Protein AF-A0AAN9WQI8-F1 (afdb_monomer_lite)

Secondary structure (DSSP, 8-state):
-HHHHHHHHHHHHHHHS--------------PPPP------PPPPPPPPPPPPP--PPPPPPPEEEEEEETEEEEEE-TT-SS-EEEEEEEEPTT--

Organism: NCBI:txid2509291

Structure (mmCIF, N/CA/C/O backbone):
data_AF-A0AAN9WQI8-F1
#
_entry.id   AF-A0AAN9WQI8-F1
#
loop_
_atom_site.group_PDB
_atom_site.id
_atom_site.type_symbol
_atom_site.label_atom_id
_atom_site.label_alt_id
_atom_site.label_comp_id
_atom_site.label_asym_id
_atom_site.label_entity_id
_atom_site.label_seq_id
_atom_site.pdbx_PDB_ins_code
_atom_site.Cartn_x
_atom_site.Cartn_y
_atom_site.Cartn_z
_atom_site.occupancy
_atom_site.B_iso_or_equiv
_atom_site.auth_seq_id
_atom_site.auth_comp_id
_atom_site.auth_asym_id
_atom_site.auth_atom_id
_atom_site.pdbx_PDB_model_num
ATOM 1 N N . MET A 1 1 ? 60.403 -36.005 -30.790 1.00 55.38 1 MET A N 1
ATOM 2 C CA . MET A 1 1 ? 59.745 -34.675 -30.731 1.00 55.38 1 MET A CA 1
ATOM 3 C C . MET A 1 1 ? 60.563 -33.587 -31.431 1.00 55.38 1 MET A C 1
ATOM 5 O O . MET A 1 1 ? 60.030 -32.934 -32.310 1.00 55.38 1 MET A O 1
ATOM 9 N N . LYS A 1 2 ? 61.864 -33.442 -31.136 1.00 60.44 2 LYS A N 1
ATOM 10 C CA . LYS A 1 2 ? 62.750 -32.406 -31.716 1.00 60.44 2 LYS A CA 1
ATOM 11 C C . LYS A 1 2 ? 62.878 -32.461 -33.253 1.00 60.44 2 LYS A C 1
ATOM 13 O O . LYS A 1 2 ? 62.816 -31.433 -33.912 1.00 60.44 2 LYS A O 1
ATOM 18 N N . ALA A 1 3 ? 62.981 -33.667 -33.819 1.00 64.62 3 ALA A N 1
ATOM 19 C CA . ALA A 1 3 ? 63.102 -33.875 -35.266 1.00 64.62 3 ALA A CA 1
ATOM 20 C C . ALA A 1 3 ? 61.833 -33.487 -36.048 1.00 64.62 3 ALA A C 1
ATOM 22 O O . ALA A 1 3 ? 61.924 -32.932 -37.134 1.00 64.62 3 ALA A O 1
ATOM 23 N N . VAL A 1 4 ? 60.648 -33.719 -35.472 1.00 76.00 4 VAL A N 1
ATOM 24 C CA . VAL A 1 4 ? 59.360 -33.393 -36.110 1.00 76.00 4 VAL A CA 1
ATOM 25 C C . VAL A 1 4 ? 59.181 -31.878 -36.227 1.00 76.00 4 VAL A C 1
ATOM 27 O O . VAL A 1 4 ? 58.742 -31.384 -37.259 1.00 76.00 4 VAL A O 1
ATOM 30 N N . VAL A 1 5 ? 59.599 -31.134 -35.199 1.00 77.38 5 VAL A N 1
ATOM 31 C CA . VAL A 1 5 ? 59.564 -29.664 -35.196 1.00 77.38 5 VAL A CA 1
ATOM 32 C C . VAL A 1 5 ? 60.533 -29.082 -36.230 1.00 77.38 5 VAL A C 1
ATOM 34 O O . VAL A 1 5 ? 60.175 -28.148 -36.940 1.00 77.38 5 VAL A O 1
ATOM 37 N N . ALA A 1 6 ? 61.729 -29.661 -36.373 1.00 77.31 6 ALA A N 1
ATOM 38 C CA . ALA A 1 6 ? 62.703 -29.218 -37.371 1.00 77.31 6 ALA A CA 1
ATOM 39 C C . ALA A 1 6 ? 62.196 -29.420 -38.810 1.00 77.31 6 ALA A C 1
ATOM 41 O O . ALA A 1 6 ? 62.315 -28.518 -39.635 1.00 77.31 6 ALA A O 1
ATOM 42 N N . VAL A 1 7 ? 61.573 -30.567 -39.098 1.00 79.88 7 VAL A N 1
ATOM 43 C CA . VAL A 1 7 ? 61.003 -30.858 -40.426 1.00 79.88 7 VAL A CA 1
ATOM 44 C C . VAL A 1 7 ? 59.860 -29.896 -40.767 1.00 79.88 7 VAL A C 1
ATOM 46 O O . VAL A 1 7 ? 59.810 -29.377 -41.880 1.00 79.88 7 VAL A O 1
ATOM 49 N N . LEU A 1 8 ? 58.986 -29.598 -39.802 1.00 77.12 8 LEU A N 1
ATOM 50 C CA . LEU A 1 8 ? 57.890 -28.638 -39.978 1.00 77.12 8 LEU A CA 1
ATOM 51 C C . LEU A 1 8 ? 58.390 -27.213 -40.251 1.00 77.12 8 LEU A C 1
ATOM 53 O O . LEU A 1 8 ?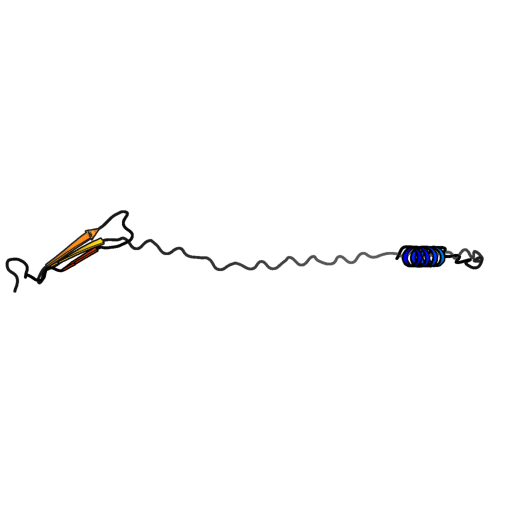 57.853 -26.535 -41.125 1.00 77.12 8 LEU A O 1
ATOM 57 N N . LEU A 1 9 ? 59.436 -26.769 -39.550 1.00 72.62 9 LEU A N 1
ATOM 58 C CA . LEU A 1 9 ? 60.007 -25.434 -39.747 1.00 72.62 9 LEU A CA 1
ATOM 59 C C . LEU A 1 9 ? 60.713 -25.295 -41.100 1.00 72.62 9 LEU A C 1
ATOM 61 O O . LEU A 1 9 ? 60.571 -24.265 -41.757 1.00 72.62 9 LEU A O 1
ATOM 65 N N . VAL A 1 10 ? 61.423 -26.334 -41.550 1.00 74.25 10 VAL A N 1
ATOM 66 C CA . VAL A 1 10 ? 62.066 -26.341 -42.874 1.00 74.25 10 VAL A CA 1
ATOM 67 C C . VAL A 1 10 ? 61.019 -26.330 -43.991 1.00 74.25 10 VAL A C 1
ATOM 69 O O . VAL A 1 10 ? 61.145 -25.550 -44.932 1.00 74.25 10 VAL A O 1
ATOM 72 N N . ALA A 1 11 ? 59.949 -27.122 -43.870 1.00 67.19 11 ALA A N 1
ATOM 73 C CA . ALA A 1 11 ? 58.863 -27.131 -44.851 1.00 67.19 11 ALA A CA 1
ATOM 74 C C . ALA A 1 11 ? 58.160 -25.764 -44.953 1.00 67.19 11 ALA A C 1
ATOM 76 O O . ALA A 1 11 ? 57.878 -25.288 -46.053 1.00 67.19 11 ALA A O 1
ATOM 77 N N . LEU A 1 12 ? 57.939 -25.101 -43.814 1.00 70.75 12 LEU A N 1
ATOM 78 C CA . LEU A 1 12 ? 57.331 -23.772 -43.768 1.00 70.75 12 LEU A CA 1
ATOM 79 C C . LEU A 1 12 ? 58.243 -22.688 -44.368 1.00 70.75 12 LEU A C 1
ATOM 81 O O . LEU A 1 12 ? 57.758 -21.767 -45.022 1.00 70.75 12 LEU A O 1
ATOM 85 N N . ALA A 1 13 ? 59.561 -22.801 -44.189 1.00 64.69 13 ALA A N 1
ATOM 86 C CA . ALA A 1 13 ? 60.523 -21.879 -44.790 1.00 64.69 13 ALA A CA 1
ATOM 87 C C . ALA A 1 13 ? 60.585 -22.020 -46.320 1.00 64.69 13 ALA A C 1
ATOM 89 O O . ALA A 1 13 ? 60.615 -21.012 -47.024 1.00 64.69 13 ALA A O 1
ATOM 90 N N . VAL A 1 14 ? 60.535 -23.252 -46.840 1.00 64.62 14 VAL A N 1
ATOM 91 C CA . VAL A 1 14 ? 60.516 -23.513 -48.291 1.00 64.62 14 VAL A CA 1
ATOM 92 C C . VAL A 1 14 ? 59.217 -23.013 -48.929 1.00 64.62 14 VAL A C 1
ATOM 94 O O . VAL A 1 14 ? 59.258 -22.440 -50.013 1.00 64.62 14 VAL A O 1
ATOM 97 N N . ALA A 1 15 ? 58.078 -23.150 -48.245 1.00 59.66 15 ALA A N 1
ATOM 98 C CA . ALA A 1 15 ? 56.798 -22.625 -48.725 1.00 59.66 15 ALA A CA 1
ATOM 99 C C . ALA A 1 15 ? 56.753 -21.083 -48.770 1.00 59.66 15 ALA A C 1
ATOM 101 O O . ALA A 1 15 ? 56.104 -20.515 -49.644 1.00 59.66 15 ALA A O 1
ATOM 102 N N . ASN A 1 16 ? 57.454 -20.407 -47.849 1.00 59.06 16 ASN A N 1
ATOM 103 C CA . ASN A 1 16 ? 57.514 -18.942 -47.774 1.00 59.06 16 ASN A CA 1
ATOM 104 C C . ASN A 1 16 ? 58.589 -18.312 -48.670 1.00 59.06 16 ASN A C 1
ATOM 106 O O . ASN A 1 16 ? 58.535 -17.109 -48.927 1.00 59.06 16 ASN A O 1
ATOM 110 N N . ALA A 1 17 ? 59.552 -19.090 -49.168 1.00 58.78 17 ALA A N 1
ATOM 111 C CA . ALA A 1 17 ? 60.552 -18.639 -50.134 1.00 58.78 17 ALA A CA 1
ATOM 112 C C . ALA A 1 17 ? 59.945 -18.583 -51.546 1.00 58.78 17 ALA A C 1
ATOM 114 O O . ALA A 1 17 ? 60.432 -19.228 -52.475 1.00 58.78 17 ALA A O 1
ATOM 115 N N . GLY A 1 18 ? 58.846 -17.833 -51.678 1.00 58.19 18 GLY A N 1
ATOM 116 C CA . GLY A 1 18 ? 58.102 -17.608 -52.906 1.00 58.19 18 GLY A CA 1
ATOM 117 C C . GLY A 1 18 ? 58.997 -17.055 -54.009 1.00 58.19 18 GLY A C 1
ATOM 118 O O . GLY A 1 18 ? 59.099 -15.849 -54.209 1.00 58.19 18 GLY A O 1
ATOM 119 N N . LEU A 1 19 ? 59.616 -17.955 -54.763 1.00 53.59 19 LEU A N 1
ATOM 120 C CA . LEU A 1 19 ? 60.215 -17.675 -56.056 1.00 53.59 19 LEU A CA 1
ATOM 121 C C . LEU A 1 19 ? 59.087 -17.618 -57.087 1.00 53.59 19 LEU A C 1
ATOM 123 O O . LEU A 1 19 ? 58.927 -18.507 -57.919 1.00 53.59 19 LEU A O 1
ATOM 127 N N . ILE A 1 20 ? 58.283 -16.556 -57.022 1.00 49.25 20 ILE A N 1
ATOM 128 C CA . ILE A 1 20 ? 57.466 -16.156 -58.165 1.00 49.25 20 ILE A CA 1
ATOM 129 C C . ILE A 1 20 ? 58.383 -15.336 -59.073 1.00 49.25 20 ILE A C 1
ATOM 131 O O . ILE A 1 20 ? 58.494 -14.119 -58.945 1.00 49.25 20 ILE A O 1
ATOM 135 N N . ALA A 1 21 ? 59.076 -16.018 -59.984 1.00 49.91 21 ALA 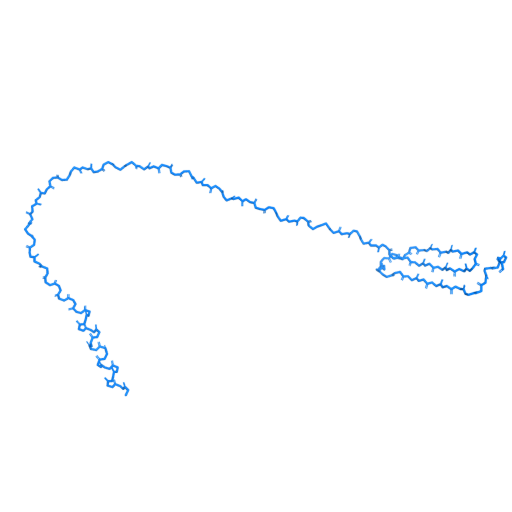A N 1
ATOM 136 C CA . ALA A 1 21 ? 59.668 -15.368 -61.145 1.00 49.91 21 ALA A CA 1
ATOM 137 C C . ALA A 1 21 ? 58.519 -14.945 -62.074 1.00 49.91 21 ALA A C 1
ATOM 139 O O . ALA A 1 21 ? 58.015 -15.738 -62.868 1.00 49.91 21 ALA A O 1
ATOM 140 N N . GLY A 1 22 ? 58.039 -13.712 -61.908 1.00 50.25 22 GLY A N 1
ATOM 141 C CA . GLY A 1 22 ? 57.044 -13.129 -62.804 1.00 50.25 22 GLY A CA 1
ATOM 142 C C . GLY A 1 22 ? 57.645 -12.866 -64.193 1.00 50.25 22 GLY A C 1
ATOM 143 O O . GLY A 1 22 ? 58.807 -12.462 -64.279 1.00 50.25 22 GLY A O 1
ATOM 144 N N . PRO A 1 23 ? 56.893 -13.083 -65.288 1.00 53.06 23 PRO A N 1
ATOM 145 C CA . PRO A 1 23 ? 57.373 -12.792 -66.633 1.00 53.06 23 PRO A CA 1
ATOM 146 C C . PRO A 1 23 ? 57.595 -11.285 -66.810 1.00 53.06 23 PRO A C 1
ATOM 148 O O . PRO A 1 23 ? 56.829 -10.462 -66.310 1.00 53.06 23 PRO A O 1
ATOM 151 N N . VAL A 1 24 ? 58.653 -10.933 -67.543 1.00 47.50 24 VAL A N 1
ATOM 152 C CA . VAL A 1 24 ? 58.987 -9.556 -67.927 1.00 47.50 24 VAL A CA 1
ATOM 153 C C . VAL A 1 24 ? 57.802 -8.949 -68.683 1.00 47.50 24 VAL A C 1
ATOM 155 O O . VAL A 1 24 ? 57.522 -9.328 -69.818 1.00 47.50 24 VAL A O 1
ATOM 158 N N . ALA A 1 25 ? 57.093 -8.016 -68.048 1.00 45.81 25 ALA A N 1
ATOM 159 C CA . ALA A 1 25 ? 55.994 -7.292 -68.668 1.00 45.81 25 ALA A CA 1
ATOM 160 C C . ALA A 1 25 ? 56.548 -6.178 -69.567 1.00 45.81 25 ALA A C 1
ATOM 162 O O . ALA A 1 25 ? 57.211 -5.246 -69.108 1.00 45.81 25 ALA A O 1
ATOM 163 N N . THR A 1 26 ? 56.271 -6.282 -70.863 1.00 46.69 26 THR A N 1
ATOM 164 C CA . THR A 1 26 ? 56.505 -5.235 -71.860 1.00 46.69 26 THR A CA 1
ATOM 165 C C . THR A 1 26 ? 55.685 -3.997 -71.484 1.00 46.69 26 THR A C 1
ATOM 167 O O . THR A 1 26 ? 54.466 -4.078 -71.341 1.00 46.69 26 THR A O 1
ATOM 170 N N . GLN A 1 27 ? 56.338 -2.849 -71.295 1.00 43.62 27 GLN A N 1
ATOM 171 C CA . GLN A 1 27 ? 55.652 -1.601 -70.960 1.00 43.62 27 GLN A CA 1
ATOM 172 C C . GLN A 1 27 ? 54.968 -1.021 -72.205 1.00 43.62 27 GLN A C 1
ATOM 174 O O . GLN A 1 27 ? 55.633 -0.530 -73.113 1.00 43.62 27 GLN A O 1
ATOM 179 N N . TYR A 1 28 ? 53.637 -1.052 -72.231 1.00 45.62 28 TYR A N 1
ATOM 180 C CA . TYR A 1 28 ? 52.827 -0.197 -73.097 1.00 45.62 28 TYR A CA 1
ATOM 181 C C . TYR A 1 28 ? 52.287 0.963 -72.261 1.00 45.62 28 TYR A C 1
ATOM 183 O O . TYR A 1 28 ? 51.545 0.752 -71.301 1.00 45.62 28 TYR A O 1
ATOM 191 N N . THR A 1 29 ? 52.645 2.194 -72.620 1.00 50.03 29 THR A N 1
ATOM 192 C CA . THR A 1 29 ? 52.101 3.396 -71.981 1.00 50.03 29 THR A CA 1
ATOM 193 C C . THR A 1 29 ? 50.702 3.661 -72.535 1.00 50.03 29 THR A C 1
ATOM 195 O O . THR A 1 29 ? 50.547 4.270 -73.592 1.00 50.03 29 THR A O 1
ATOM 198 N N . ALA A 1 30 ? 49.667 3.183 -71.845 1.00 58.06 30 ALA A N 1
ATOM 199 C CA . ALA A 1 30 ? 48.291 3.578 -72.125 1.00 58.06 30 ALA A CA 1
ATOM 200 C C . ALA A 1 30 ? 48.013 4.945 -71.478 1.00 58.06 30 ALA A C 1
ATOM 202 O O . ALA A 1 30 ? 48.204 5.118 -70.274 1.00 58.06 30 ALA A O 1
ATOM 203 N N . LEU A 1 31 ? 47.553 5.919 -72.269 1.00 50.03 31 LEU A N 1
ATOM 204 C CA . LEU A 1 31 ? 46.998 7.167 -71.745 1.00 50.03 31 LEU A CA 1
ATOM 205 C C . LEU A 1 31 ? 45.681 6.853 -71.024 1.00 50.03 31 LEU A C 1
ATOM 207 O O . LEU A 1 31 ? 44.659 6.594 -71.655 1.00 50.03 31 LEU A O 1
ATOM 211 N N . VAL A 1 32 ? 45.721 6.854 -69.693 1.00 60.75 32 VAL A N 1
ATOM 212 C CA . VAL A 1 32 ? 44.539 6.708 -68.838 1.00 60.75 32 VAL A CA 1
ATOM 213 C C . VAL A 1 32 ? 43.920 8.089 -68.630 1.00 60.75 32 VAL A C 1
ATOM 215 O O . VAL A 1 32 ? 44.563 8.992 -68.097 1.00 60.75 32 VAL A O 1
ATOM 218 N N . ALA A 1 33 ? 42.670 8.257 -69.062 1.00 62.69 33 ALA A N 1
ATOM 219 C CA . ALA A 1 33 ? 41.881 9.441 -68.742 1.00 62.69 33 ALA A CA 1
ATOM 220 C C . ALA A 1 33 ? 41.558 9.470 -67.232 1.00 62.69 33 ALA A C 1
ATOM 222 O O . ALA A 1 33 ? 41.328 8.407 -66.647 1.00 62.69 33 ALA A O 1
ATOM 223 N N . PRO A 1 34 ? 41.506 10.647 -66.580 1.00 60.84 34 PRO A N 1
ATOM 224 C CA . PRO A 1 34 ? 41.185 10.726 -65.160 1.00 60.84 34 PRO A CA 1
ATOM 225 C C . PRO A 1 34 ? 39.753 10.243 -64.910 1.00 60.84 34 PRO A C 1
ATOM 227 O O . PRO A 1 34 ? 38.807 10.740 -65.522 1.00 60.84 34 PRO A O 1
ATOM 230 N N . ALA A 1 35 ? 39.581 9.294 -63.992 1.00 64.69 35 ALA A N 1
ATOM 231 C CA . ALA A 1 35 ? 38.260 8.918 -63.508 1.00 64.69 35 ALA A CA 1
ATOM 232 C C . ALA A 1 35 ? 37.687 10.071 -62.669 1.00 64.69 35 ALA A C 1
ATOM 234 O O . ALA A 1 35 ? 38.291 10.485 -61.678 1.00 64.69 35 ALA A O 1
ATOM 235 N N . ILE A 1 36 ? 36.525 10.598 -63.062 1.00 65.62 36 ILE A N 1
ATOM 236 C CA . ILE A 1 36 ? 35.787 11.562 -62.244 1.00 65.62 36 ILE A CA 1
ATOM 237 C C . ILE A 1 36 ? 34.957 10.782 -61.227 1.00 65.62 36 ILE A C 1
ATOM 239 O O . ILE A 1 36 ? 33.974 10.128 -61.572 1.00 65.62 36 ILE A O 1
ATOM 243 N N . SER A 1 37 ? 35.375 10.850 -59.967 1.00 59.28 37 SER A N 1
ATOM 244 C CA . SER A 1 37 ? 34.681 10.237 -58.837 1.00 59.28 37 SER A CA 1
ATOM 245 C C . SER A 1 37 ? 33.610 11.188 -58.305 1.00 59.28 37 SER A C 1
ATOM 247 O O . SER A 1 37 ? 33.931 12.274 -57.826 1.00 59.28 37 SER A O 1
ATOM 249 N N . TYR A 1 38 ? 32.340 10.782 -58.350 1.00 59.06 38 TYR A N 1
ATOM 250 C CA . TYR A 1 38 ? 31.257 11.485 -57.661 1.00 59.06 38 TYR A CA 1
ATOM 251 C C . TYR A 1 38 ? 31.010 10.818 -56.304 1.00 59.06 38 TYR A C 1
ATOM 253 O O . TYR A 1 38 ? 30.688 9.632 -56.240 1.00 59.06 38 TYR A O 1
ATOM 261 N N . ALA A 1 39 ? 31.184 11.561 -55.211 1.00 64.06 39 ALA A N 1
ATOM 262 C CA . ALA A 1 39 ? 30.865 11.078 -53.872 1.00 64.06 39 ALA A CA 1
ATOM 263 C C . ALA A 1 39 ? 29.357 11.237 -53.623 1.00 64.06 39 ALA A C 1
ATOM 265 O O . ALA A 1 39 ? 28.851 12.354 -53.531 1.00 64.06 39 ALA A O 1
ATOM 266 N N . ALA A 1 40 ? 28.631 10.124 -53.517 1.00 67.88 40 ALA A N 1
ATOM 267 C CA . ALA A 1 40 ? 27.235 10.143 -53.098 1.00 67.88 40 ALA A CA 1
ATOM 268 C C . ALA A 1 40 ? 27.156 10.384 -51.581 1.00 67.88 40 ALA A C 1
ATOM 270 O O . ALA A 1 40 ? 27.722 9.628 -50.791 1.00 67.88 40 ALA A O 1
ATOM 271 N N . HIS A 1 41 ? 26.454 11.441 -51.170 1.00 58.38 41 HIS A N 1
ATOM 272 C CA . HIS A 1 41 ? 26.222 11.738 -49.760 1.00 58.38 41 HIS A CA 1
ATOM 273 C C . HIS A 1 41 ? 25.153 10.788 -49.203 1.00 58.38 41 HIS A C 1
ATOM 275 O O . HIS A 1 41 ? 23.963 10.957 -49.467 1.00 58.38 41 HIS A O 1
ATOM 281 N N . VAL A 1 42 ? 25.571 9.778 -48.437 1.00 71.38 42 VAL A N 1
ATOM 282 C CA . VAL A 1 42 ? 24.650 8.872 -47.739 1.00 71.38 42 VAL A CA 1
ATOM 283 C C . VAL A 1 42 ? 24.186 9.554 -46.446 1.00 71.38 42 VAL A C 1
ATOM 285 O O . VAL A 1 42 ? 25.027 9.862 -45.599 1.00 71.38 42 VAL A O 1
ATOM 288 N N . PRO A 1 43 ? 22.881 9.824 -46.261 1.00 67.62 43 PRO A N 1
ATOM 289 C CA . PRO A 1 43 ? 22.391 10.418 -45.025 1.00 67.62 43 PRO A CA 1
ATOM 290 C C . PRO A 1 43 ? 22.583 9.444 -43.856 1.00 67.62 43 PRO A C 1
ATOM 292 O O . PRO A 1 43 ? 22.177 8.284 -43.917 1.00 67.62 43 PRO A O 1
ATOM 295 N N . ALA A 1 44 ? 23.206 9.929 -42.782 1.00 74.00 44 ALA A N 1
ATOM 296 C CA . ALA A 1 44 ? 23.368 9.171 -41.551 1.00 74.00 44 ALA A CA 1
ATOM 297 C C . ALA A 1 44 ? 22.000 8.978 -40.876 1.00 74.00 44 ALA A C 1
ATOM 299 O O . ALA A 1 44 ? 21.305 9.947 -40.569 1.00 74.00 44 ALA A O 1
ATOM 300 N N . VAL A 1 45 ? 21.615 7.723 -40.642 1.00 75.81 45 VAL A N 1
ATOM 301 C CA . VAL A 1 45 ? 20.407 7.383 -39.882 1.00 75.81 45 VAL A CA 1
ATOM 302 C C . VAL A 1 45 ? 20.748 7.436 -38.397 1.00 75.81 45 VAL A C 1
ATOM 304 O O . VAL A 1 45 ? 21.643 6.729 -37.934 1.00 75.81 45 VAL A O 1
ATOM 307 N N . ALA A 1 46 ? 20.050 8.292 -37.652 1.00 79.00 46 ALA A N 1
ATOM 308 C CA . ALA A 1 46 ? 20.224 8.389 -36.210 1.00 79.00 46 ALA A CA 1
ATOM 309 C C . ALA A 1 46 ? 19.661 7.136 -35.508 1.00 79.00 46 ALA A C 1
ATOM 311 O O . ALA A 1 46 ? 18.611 6.626 -35.913 1.00 79.00 46 ALA A O 1
ATOM 312 N N . PRO A 1 47 ? 20.324 6.633 -34.452 1.00 76.44 47 PRO A N 1
ATOM 313 C CA . PRO A 1 47 ? 19.828 5.495 -33.694 1.00 76.44 47 PRO A CA 1
ATOM 314 C C . PRO A 1 47 ? 18.521 5.843 -32.969 1.00 76.44 47 PRO A C 1
ATOM 316 O O . PRO A 1 47 ? 18.384 6.906 -32.363 1.00 76.44 47 PRO A O 1
ATOM 319 N N . VAL A 1 48 ? 17.561 4.919 -33.020 1.00 78.56 48 VAL A N 1
ATOM 320 C CA . VAL A 1 48 ? 16.279 5.027 -32.314 1.00 78.56 48 VAL A CA 1
ATOM 321 C C . VAL A 1 48 ? 16.519 4.844 -30.815 1.00 78.56 48 VAL A C 1
ATOM 323 O O . VAL A 1 48 ? 16.997 3.796 -30.380 1.00 78.56 48 VAL A O 1
ATOM 326 N N . ALA A 1 49 ? 16.185 5.862 -30.023 1.00 78.31 49 ALA A N 1
ATOM 327 C CA . ALA A 1 49 ? 16.247 5.790 -28.569 1.00 78.31 49 ALA A CA 1
ATOM 328 C C . ALA A 1 49 ? 15.021 5.045 -28.020 1.00 78.31 49 ALA A C 1
ATOM 330 O O . ALA A 1 49 ? 13.882 5.430 -28.284 1.00 78.31 49 ALA A O 1
ATOM 331 N N . TYR A 1 50 ? 15.256 3.997 -27.231 1.00 77.50 50 TYR A N 1
ATOM 332 C CA . TYR A 1 50 ? 14.211 3.308 -26.475 1.00 77.50 50 TYR A CA 1
ATOM 333 C C . TYR A 1 50 ? 14.148 3.872 -25.055 1.00 77.50 50 TYR A C 1
ATOM 335 O O . TYR A 1 50 ? 15.156 3.908 -24.349 1.00 77.50 50 TYR A O 1
ATOM 343 N N . ALA A 1 51 ? 12.962 4.310 -24.632 1.00 81.69 51 ALA A N 1
ATOM 344 C CA . ALA A 1 51 ? 12.722 4.714 -23.253 1.00 81.69 51 ALA A CA 1
ATOM 345 C C . ALA A 1 51 ? 12.566 3.471 -22.364 1.00 81.69 51 ALA A C 1
ATOM 347 O O . ALA A 1 51 ? 11.780 2.574 -22.672 1.00 81.69 51 ALA A O 1
ATOM 348 N N . ALA A 1 52 ? 13.311 3.421 -21.259 1.00 81.69 52 ALA A N 1
ATOM 349 C CA . ALA A 1 52 ? 13.128 2.395 -20.240 1.00 81.69 52 ALA A CA 1
ATOM 350 C C . ALA A 1 52 ? 11.846 2.670 -19.425 1.00 81.69 52 ALA A C 1
ATOM 352 O O . ALA A 1 52 ? 11.502 3.838 -19.214 1.00 81.69 52 ALA A O 1
ATOM 353 N N . PRO A 1 53 ? 11.147 1.629 -18.935 1.00 79.12 53 PRO A N 1
ATOM 354 C CA . PRO A 1 53 ? 10.005 1.809 -18.047 1.00 79.12 53 PRO A CA 1
ATOM 355 C C . PRO A 1 53 ? 10.397 2.593 -16.790 1.00 79.12 53 PRO A C 1
ATOM 357 O O . PRO A 1 53 ? 11.371 2.259 -16.114 1.00 79.12 53 PRO A O 1
ATOM 360 N N . ALA A 1 54 ? 9.627 3.631 -16.466 1.00 80.75 54 ALA A N 1
ATOM 361 C CA . ALA A 1 54 ? 9.825 4.400 -15.246 1.00 80.75 54 ALA A CA 1
ATOM 362 C C . ALA A 1 54 ? 9.402 3.567 -14.027 1.00 80.75 54 ALA A C 1
ATOM 364 O O . ALA A 1 54 ? 8.261 3.111 -13.939 1.00 80.75 54 ALA A O 1
ATOM 365 N N . VAL A 1 55 ? 10.315 3.386 -13.072 1.00 79.62 55 VAL A N 1
ATOM 366 C CA . VAL A 1 55 ? 10.004 2.768 -11.779 1.00 79.62 55 VAL A CA 1
ATOM 367 C C . VAL A 1 55 ? 9.447 3.851 -10.859 1.00 79.62 55 VAL A C 1
ATOM 369 O O . VAL A 1 55 ? 10.164 4.768 -10.465 1.00 79.62 55 VAL A O 1
ATOM 372 N N . VAL A 1 56 ? 8.164 3.750 -10.514 1.00 82.44 5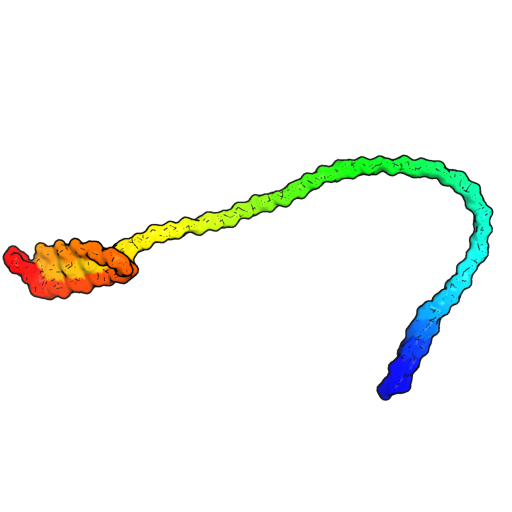6 VAL A N 1
ATOM 373 C CA . VAL A 1 56 ? 7.541 4.608 -9.499 1.00 82.44 56 VAL A CA 1
ATOM 374 C C . VAL A 1 56 ? 7.770 3.971 -8.132 1.00 82.44 56 VAL A C 1
ATOM 376 O O . VAL A 1 56 ? 7.269 2.881 -7.861 1.00 82.44 56 VAL A O 1
ATOM 379 N N . ALA A 1 57 ? 8.532 4.639 -7.266 1.00 78.25 57 ALA A N 1
ATOM 380 C CA . ALA A 1 57 ? 8.667 4.220 -5.876 1.00 78.25 57 ALA A CA 1
ATOM 381 C C . ALA A 1 57 ? 7.337 4.454 -5.142 1.00 78.25 57 ALA A C 1
ATOM 383 O O . ALA A 1 57 ? 6.825 5.574 -5.114 1.00 78.25 57 ALA A O 1
ATOM 384 N N . ALA A 1 58 ? 6.770 3.399 -4.555 1.00 74.50 58 ALA A N 1
ATOM 385 C CA . ALA A 1 58 ? 5.603 3.527 -3.693 1.00 74.50 58 ALA A CA 1
ATOM 386 C C . ALA A 1 58 ? 5.974 4.297 -2.416 1.00 74.50 58 ALA A C 1
ATOM 388 O O . ALA A 1 58 ? 7.054 4.102 -1.855 1.00 74.50 58 ALA A O 1
ATOM 389 N N . ALA A 1 59 ? 5.072 5.165 -1.950 1.00 74.81 59 ALA A N 1
ATOM 390 C CA . ALA A 1 59 ? 5.243 5.845 -0.671 1.00 74.81 59 ALA A CA 1
ATOM 391 C C . ALA A 1 59 ? 5.302 4.815 0.477 1.00 74.81 59 ALA A C 1
ATOM 393 O O . ALA A 1 59 ? 4.574 3.817 0.433 1.00 74.81 59 ALA A O 1
ATOM 394 N N . PRO A 1 60 ? 6.140 5.035 1.506 1.00 72.25 60 PRO A N 1
ATOM 395 C CA . PRO A 1 60 ? 6.214 4.129 2.643 1.00 72.25 60 PRO A CA 1
ATOM 396 C C . PRO A 1 60 ? 4.871 4.100 3.382 1.00 72.25 60 PRO A C 1
ATOM 398 O O . PRO A 1 60 ? 4.326 5.144 3.744 1.00 72.25 60 PRO A O 1
ATOM 401 N N . VAL A 1 61 ? 4.339 2.898 3.619 1.00 78.31 61 VAL A N 1
ATOM 402 C CA . VAL A 1 61 ? 3.173 2.710 4.490 1.00 78.31 61 VAL A CA 1
ATOM 403 C C . VAL A 1 61 ? 3.590 3.075 5.914 1.00 78.31 61 VAL A C 1
ATOM 405 O O . VAL A 1 61 ? 4.512 2.476 6.466 1.00 78.31 61 VAL A O 1
ATOM 408 N N . ALA A 1 62 ? 2.932 4.074 6.503 1.00 82.25 62 ALA A N 1
ATOM 409 C CA . ALA A 1 62 ? 3.204 4.492 7.872 1.00 82.25 62 ALA A CA 1
ATOM 410 C C . ALA A 1 62 ? 2.755 3.406 8.860 1.00 82.25 62 ALA A C 1
ATOM 412 O O . ALA A 1 62 ? 1.603 2.968 8.831 1.00 82.25 62 ALA A O 1
ATOM 413 N N . ALA A 1 63 ? 3.651 2.984 9.751 1.00 90.75 63 ALA A N 1
ATOM 414 C CA . ALA A 1 63 ? 3.292 2.076 10.829 1.00 90.75 63 ALA A CA 1
ATOM 415 C C . ALA A 1 63 ? 2.436 2.777 11.896 1.00 90.75 63 ALA A C 1
ATOM 417 O O . ALA A 1 63 ? 2.584 3.972 12.175 1.00 90.75 63 ALA A O 1
ATOM 418 N N . GLY A 1 64 ? 1.558 2.004 12.532 1.00 93.69 64 GLY A N 1
ATOM 419 C CA . GLY A 1 64 ? 0.700 2.462 13.619 1.00 93.69 64 GLY A CA 1
ATOM 420 C C . GLY A 1 64 ? 0.526 1.400 14.698 1.00 93.69 64 GLY A C 1
ATOM 421 O O . GLY A 1 64 ? 0.695 0.203 14.453 1.00 93.69 64 GLY A O 1
ATOM 422 N N . TYR A 1 65 ? 0.206 1.861 15.903 1.00 93.69 65 TYR A N 1
ATOM 423 C CA . TYR A 1 65 ? -0.228 1.032 17.017 1.00 93.69 65 TYR A CA 1
ATOM 424 C C . TYR A 1 65 ? -1.750 1.059 17.088 1.00 93.69 65 TYR A C 1
ATOM 426 O O . TYR A 1 65 ? -2.345 2.136 17.042 1.00 93.69 65 TYR A O 1
ATOM 434 N N . THR A 1 66 ? -2.392 -0.099 17.213 1.00 95.25 66 THR A N 1
ATOM 435 C CA . THR A 1 66 ? -3.841 -0.189 17.437 1.00 95.25 66 THR A CA 1
ATOM 436 C C . THR A 1 66 ? -4.137 -1.074 18.641 1.00 95.25 66 THR A C 1
ATOM 438 O O . THR A 1 66 ? -3.798 -2.256 18.649 1.00 95.25 66 THR A O 1
ATOM 441 N N . ALA A 1 67 ? -4.802 -0.510 19.645 1.00 93.94 67 ALA A N 1
ATOM 442 C CA . ALA A 1 67 ? -5.376 -1.245 20.762 1.00 93.94 67 ALA A CA 1
ATOM 443 C C . ALA A 1 67 ? -6.882 -1.411 20.545 1.00 93.94 67 ALA A C 1
ATOM 445 O O . ALA A 1 67 ? -7.621 -0.428 20.439 1.00 93.94 67 ALA A O 1
ATOM 446 N N . VAL A 1 68 ? -7.331 -2.659 20.496 1.00 94.12 68 VAL A N 1
ATOM 447 C CA . VAL A 1 68 ? -8.734 -3.028 20.320 1.00 94.12 68 VAL A CA 1
ATOM 448 C C . VAL A 1 68 ? -9.231 -3.652 21.612 1.00 94.12 68 VAL A C 1
ATOM 450 O O . VAL A 1 68 ? -8.706 -4.664 22.063 1.00 94.12 68 VAL A O 1
ATOM 453 N N . THR A 1 69 ? -10.272 -3.074 22.187 1.00 92.69 69 THR A N 1
ATOM 454 C CA . THR A 1 69 ? -11.046 -3.660 23.282 1.00 92.69 69 THR A CA 1
ATOM 455 C C . THR A 1 69 ? -12.471 -3.843 22.770 1.00 92.69 69 THR A C 1
ATOM 457 O O . THR A 1 69 ? -12.937 -3.065 21.936 1.00 92.69 69 THR A O 1
ATOM 460 N N . ARG A 1 70 ? -13.207 -4.856 23.233 1.00 88.88 70 ARG A N 1
ATOM 461 C CA . ARG A 1 70 ? -14.627 -4.970 22.866 1.00 88.88 70 ARG A CA 1
ATOM 462 C C . ARG A 1 70 ? -15.346 -3.685 23.305 1.00 88.88 70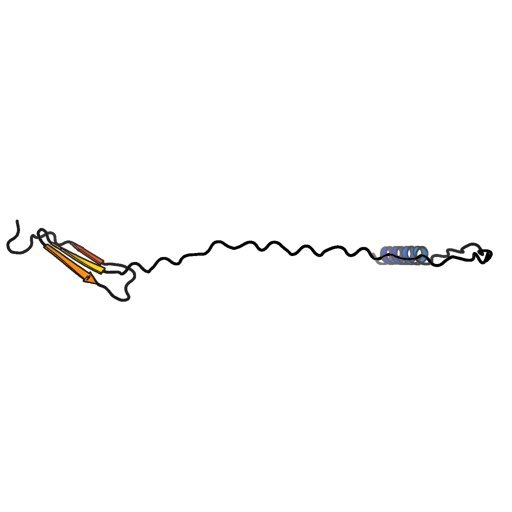 ARG A C 1
ATOM 464 O O . ARG A 1 70 ? -15.333 -3.360 24.486 1.00 88.88 70 ARG A O 1
ATOM 471 N N . GLY A 1 71 ? -15.883 -2.938 22.338 1.00 85.12 71 GLY A N 1
ATOM 472 C CA . GLY A 1 71 ? -16.531 -1.640 22.554 1.00 85.12 71 GLY A CA 1
ATOM 473 C C . GLY A 1 71 ? -15.649 -0.388 22.398 1.00 85.12 71 GLY A C 1
ATOM 474 O O . GLY A 1 71 ? -16.197 0.709 22.443 1.00 85.12 71 GLY A O 1
ATOM 475 N N . ALA A 1 72 ? -14.330 -0.500 22.178 1.00 89.56 72 ALA A N 1
ATOM 476 C CA . ALA A 1 72 ? -13.453 0.662 21.965 1.00 89.56 72 ALA A CA 1
ATOM 477 C C . ALA A 1 72 ? -12.207 0.344 21.118 1.00 89.56 72 ALA A C 1
ATOM 479 O O . ALA A 1 72 ? -11.560 -0.686 21.301 1.00 89.56 72 ALA A O 1
ATOM 480 N N . VAL A 1 73 ? -11.808 1.270 20.242 1.00 93.75 73 VAL A N 1
ATOM 481 C CA . VAL A 1 73 ? -10.583 1.165 19.431 1.00 93.75 73 VAL A CA 1
ATOM 482 C C . VAL A 1 73 ? -9.758 2.433 19.602 1.00 93.75 73 VAL A C 1
ATOM 484 O O . VAL A 1 73 ? -10.283 3.533 19.453 1.00 93.75 73 VAL A O 1
ATOM 487 N N . HIS A 1 74 ? -8.470 2.275 19.898 1.00 92.94 74 HIS A N 1
ATOM 488 C CA . HIS A 1 74 ? -7.522 3.379 20.015 1.00 92.94 74 HIS A CA 1
ATOM 489 C C . HIS A 1 74 ? -6.354 3.152 19.062 1.00 92.94 74 HIS A C 1
ATOM 491 O O . HIS A 1 74 ? -5.711 2.103 19.111 1.00 92.94 74 HIS A O 1
ATOM 497 N N . SER A 1 75 ? -6.064 4.139 18.218 1.00 94.12 75 SER A N 1
ATOM 498 C CA . SER A 1 75 ? -4.957 4.093 17.263 1.00 94.12 75 SER A CA 1
ATOM 499 C C . SER A 1 75 ? -4.004 5.264 17.460 1.00 94.12 75 SER A C 1
ATOM 501 O O . SER A 1 75 ? -4.453 6.401 17.610 1.00 94.12 75 SER A O 1
ATOM 503 N N . ALA A 1 76 ? -2.702 4.998 17.397 1.00 93.88 76 ALA A N 1
ATOM 504 C CA . ALA A 1 76 ? -1.660 6.017 17.440 1.00 93.88 76 ALA A CA 1
ATOM 505 C C . ALA A 1 76 ? -0.631 5.784 16.319 1.00 93.88 76 ALA A C 1
ATOM 507 O O . ALA A 1 76 ? -0.260 4.633 16.069 1.00 93.88 76 ALA A O 1
ATOM 508 N N . PRO A 1 77 ? -0.145 6.840 15.643 1.00 93.00 77 PRO A N 1
ATOM 509 C CA . PRO A 1 77 ? 0.963 6.711 14.702 1.00 93.00 77 PRO A CA 1
ATOM 510 C C . PRO A 1 77 ? 2.238 6.213 15.394 1.00 93.00 77 PRO A C 1
ATOM 512 O O . PRO A 1 77 ? 2.513 6.588 16.535 1.00 93.00 77 PRO A O 1
ATOM 515 N N . LEU A 1 78 ? 3.049 5.429 14.682 1.00 92.00 78 LEU A N 1
ATOM 516 C CA . LEU A 1 78 ? 4.389 5.013 15.108 1.00 92.00 78 LEU A CA 1
ATOM 517 C C . LEU A 1 78 ? 5.436 5.560 14.121 1.00 92.00 78 LEU A C 1
ATOM 519 O O . LEU A 1 78 ? 5.883 4.837 13.225 1.00 92.00 78 LEU A O 1
ATOM 523 N N . PRO A 1 79 ? 5.846 6.837 14.245 1.00 88.06 79 PRO A N 1
ATOM 524 C CA . PRO A 1 79 ? 6.865 7.411 13.373 1.00 88.06 79 PRO A CA 1
ATOM 525 C C . PRO A 1 79 ? 8.163 6.596 13.410 1.00 88.06 79 PRO A C 1
ATOM 527 O O . PRO A 1 79 ? 8.572 6.100 14.460 1.00 88.06 79 PRO A O 1
ATOM 530 N N . GLY A 1 80 ? 8.802 6.436 12.252 1.00 88.12 80 GLY A N 1
ATOM 531 C CA . GLY A 1 80 ? 10.065 5.701 12.123 1.00 88.12 80 GLY A CA 1
ATOM 532 C C . GLY A 1 80 ? 9.947 4.174 12.179 1.00 88.12 80 GLY A C 1
ATOM 533 O O . GLY A 1 80 ? 10.959 3.495 12.027 1.00 88.12 80 GLY A O 1
ATOM 534 N N . HIS A 1 81 ? 8.744 3.621 12.353 1.00 90.62 81 HIS A N 1
ATOM 535 C CA . HIS A 1 81 ? 8.519 2.178 12.315 1.00 90.62 81 HIS A CA 1
ATOM 536 C C . HIS A 1 81 ? 8.025 1.757 10.926 1.00 90.62 81 HIS A C 1
ATOM 538 O O . HIS A 1 81 ? 7.243 2.463 10.291 1.00 90.62 81 HIS A O 1
ATOM 544 N N . VAL A 1 82 ? 8.477 0.589 10.460 1.00 88.62 82 VAL A N 1
ATOM 545 C CA . VAL A 1 82 ? 8.010 -0.035 9.203 1.00 88.62 82 VAL A CA 1
ATOM 546 C C . VAL A 1 82 ? 7.012 -1.170 9.449 1.00 88.62 82 VAL A C 1
ATOM 548 O O . VAL A 1 82 ? 6.327 -1.598 8.528 1.00 88.62 82 VAL A O 1
ATOM 551 N N . ILE A 1 83 ? 6.911 -1.637 10.699 1.00 90.75 83 ILE A N 1
ATOM 552 C CA . ILE A 1 83 ? 5.966 -2.662 11.146 1.00 90.75 83 ILE A CA 1
ATOM 553 C C . ILE A 1 83 ? 5.016 -2.033 12.166 1.00 90.75 83 ILE A C 1
ATOM 555 O O . ILE A 1 83 ? 5.459 -1.396 13.121 1.00 90.75 83 ILE A O 1
ATOM 559 N N . GLY A 1 84 ? 3.713 -2.204 11.947 1.00 92.44 84 GLY A N 1
ATOM 560 C CA . GLY A 1 84 ? 2.680 -1.830 12.910 1.00 92.44 84 GLY A CA 1
ATOM 561 C C . GLY A 1 84 ? 2.453 -2.914 13.963 1.00 92.44 84 GLY A C 1
ATOM 562 O O . GLY A 1 84 ? 2.750 -4.086 13.740 1.00 92.44 84 GLY A O 1
ATOM 563 N N . SER A 1 85 ? 1.868 -2.518 15.090 1.00 92.56 85 SER A N 1
ATOM 564 C CA . SER A 1 85 ? 1.572 -3.417 16.209 1.00 92.56 85 SER A CA 1
ATOM 565 C C . SER A 1 85 ? 0.095 -3.350 16.567 1.00 92.56 85 SER A C 1
ATOM 567 O O . SER A 1 85 ? -0.499 -2.272 16.607 1.00 92.56 85 SER A O 1
ATOM 569 N N . THR A 1 86 ? -0.499 -4.506 16.857 1.00 95.06 86 THR A N 1
ATOM 570 C CA . THR A 1 86 ? -1.900 -4.598 17.276 1.00 95.06 86 THR A CA 1
ATOM 571 C C . THR A 1 86 ? -2.013 -5.381 18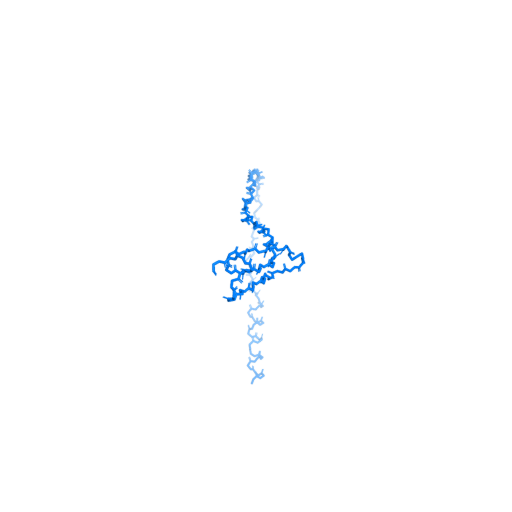.573 1.00 95.06 86 THR A C 1
ATOM 573 O O . THR A 1 86 ? -1.330 -6.387 18.760 1.00 95.06 86 THR A O 1
ATOM 576 N N . HIS A 1 87 ? -2.861 -4.904 19.480 1.00 93.94 87 HIS A N 1
ATOM 577 C CA . HIS A 1 87 ? -3.160 -5.594 20.727 1.00 93.94 87 HIS A CA 1
ATOM 578 C C . HIS A 1 87 ? -4.669 -5.700 20.908 1.00 93.94 87 HIS A C 1
ATOM 580 O O . HIS A 1 87 ? -5.383 -4.702 20.799 1.00 93.94 87 HIS A O 1
ATOM 586 N N . VAL A 1 88 ? -5.148 -6.915 21.171 1.00 94.31 88 VAL A N 1
ATOM 587 C CA . VAL A 1 88 ? -6.571 -7.209 21.336 1.00 94.31 88 VAL A CA 1
ATOM 588 C C . VAL A 1 88 ? -6.829 -7.608 22.781 1.00 94.31 88 VAL A C 1
ATOM 590 O O . VAL A 1 88 ? -6.355 -8.639 23.252 1.00 94.31 88 VAL A O 1
ATOM 593 N N . ASN A 1 89 ? -7.617 -6.797 23.475 1.00 89.25 89 ASN A N 1
ATOM 594 C CA . ASN A 1 89 ? -8.088 -7.078 24.818 1.00 89.25 89 ASN A CA 1
ATOM 595 C C . ASN A 1 89 ? -9.353 -7.939 24.755 1.00 89.25 89 ASN A C 1
ATOM 597 O O . ASN A 1 89 ? -10.342 -7.582 24.111 1.00 89.25 89 ASN A O 1
ATOM 601 N N . VAL A 1 90 ? -9.327 -9.071 25.460 1.00 89.62 90 VAL A N 1
ATOM 602 C CA . VAL A 1 90 ? -10.440 -10.037 25.495 1.00 89.62 90 VAL A CA 1
ATOM 603 C C . VAL A 1 90 ? -11.580 -9.564 26.408 1.00 89.62 90 VAL A C 1
ATOM 605 O O . VAL A 1 90 ? -12.744 -9.893 26.172 1.00 89.62 90 VAL A O 1
ATOM 608 N N . GLN A 1 91 ? -11.258 -8.770 27.432 1.00 86.19 91 GLN A N 1
ATOM 609 C CA . GLN A 1 91 ? -12.240 -8.177 28.338 1.00 86.19 91 GLN A CA 1
ATOM 610 C C . GLN A 1 91 ? -12.925 -6.957 27.687 1.00 86.19 91 GLN A C 1
ATOM 612 O O . GLN A 1 91 ? -12.251 -6.200 26.987 1.00 86.19 91 GLN A O 1
ATOM 617 N N . PRO A 1 92 ? -14.234 -6.731 27.915 1.00 84.81 92 PRO A N 1
ATOM 618 C CA . PRO A 1 92 ? -14.915 -5.519 27.466 1.00 84.81 92 PRO A CA 1
ATOM 619 C C . PRO A 1 92 ? -14.357 -4.247 28.097 1.00 84.81 92 PRO A C 1
ATOM 621 O O . PRO A 1 92 ? -13.851 -4.256 29.223 1.00 84.81 92 PRO A O 1
ATOM 624 N N . ALA A 1 93 ? -14.463 -3.137 27.367 1.00 84.12 93 ALA A N 1
ATOM 625 C CA . ALA A 1 93 ? -14.121 -1.836 27.916 1.00 84.12 93 ALA A CA 1
ATOM 626 C C . ALA A 1 93 ? -15.097 -1.490 29.061 1.00 84.12 93 ALA A C 1
ATOM 628 O O . ALA A 1 93 ? -16.267 -1.887 29.005 1.00 84.12 93 ALA A O 1
ATOM 629 N N . PRO A 1 94 ? -14.659 -0.754 30.098 1.00 83.94 94 PRO A N 1
ATOM 630 C CA . PRO A 1 94 ? -15.552 -0.331 31.173 1.00 83.94 94 PRO A CA 1
ATOM 631 C C . PRO A 1 94 ? -16.790 0.391 30.619 1.00 83.94 94 PRO A C 1
ATOM 633 O O . PRO A 1 94 ? -16.657 1.325 29.832 1.00 83.94 94 PRO A O 1
ATOM 636 N N . GLY A 1 95 ? -17.989 -0.050 31.011 1.00 82.75 95 GLY A N 1
ATOM 637 C CA . GLY A 1 95 ? -19.253 0.523 30.527 1.00 82.75 95 GLY A CA 1
ATOM 638 C C . GLY A 1 95 ? -19.702 0.046 29.139 1.00 82.75 95 GLY A C 1
ATOM 639 O O . GLY A 1 95 ? -20.645 0.606 28.586 1.00 82.75 95 GLY A O 1
ATOM 640 N N . THR A 1 96 ? -19.053 -0.977 28.581 1.00 73.44 96 THR A N 1
ATOM 641 C CA . THR A 1 96 ? -19.468 -1.656 27.342 1.00 73.44 96 THR A CA 1
ATOM 642 C C . THR A 1 96 ? -19.924 -3.091 27.645 1.00 73.44 96 THR A C 1
ATOM 644 O O . THR A 1 96 ? -19.731 -3.558 28.763 1.00 73.44 96 THR A O 1
ATOM 647 N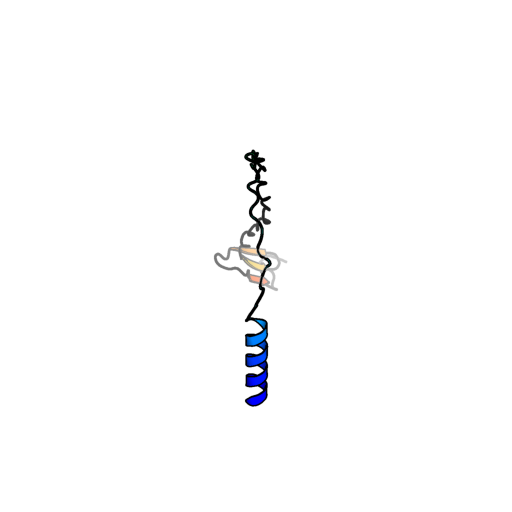 N . ILE A 1 97 ? -20.589 -3.731 26.676 1.00 67.88 97 ILE A N 1
ATOM 648 C CA . ILE A 1 97 ? -21.345 -5.002 26.770 1.00 67.88 97 ILE A CA 1
ATOM 649 C C . ILE A 1 97 ? -20.823 -6.093 27.714 1.00 67.88 97 ILE A C 1
ATOM 651 O O . ILE A 1 97 ? -19.617 -6.429 27.657 1.00 67.88 97 ILE A O 1
#

Sequence (97 aa):
MKAVVAVLLVALAVANAGLIAGPVATQYTALVAPAISYAAHVPAVAPVAYAAPAVVAAAPVAAGYTAVTRGAVHSAPLPGHVIGSTHVNVQPAPGTI

InterPro domains:
  IPR031874 Adult cuticle protein 1 [PF15955] (23-96)

Radius of gyration: 46.24 Å; chains: 1; bounding box: 84×46×104 Å

pLDDT: mean 74.67, std 14.86, range [43.62, 95.25]

Foldseek 3Di:
DVVVVVVVVVVVVVVVVPPPPDDDDDDDDDDDDDDDDDDDDDDDDDDDDDDDDDDDDDDQDWAKEWEAAAVDIDIDTDPPDSYHYYHYDPHHDVPHD